Protein AF-A0A7X8T7T3-F1 (afdb_monomer_lite)

Radius of gyration: 19.98 Å; chains: 1; bounding box: 42×26×65 Å

Structure (mmCIF, N/CA/C/O backbone):
data_AF-A0A7X8T7T3-F1
#
_entry.id   AF-A0A7X8T7T3-F1
#
loop_
_atom_site.group_PDB
_atom_site.id
_atom_site.type_symbol
_atom_site.label_atom_id
_atom_site.label_alt_id
_atom_site.label_comp_id
_atom_site.label_asym_id
_atom_site.label_entity_id
_atom_site.label_seq_id
_atom_site.pdbx_PDB_ins_code
_atom_site.Cartn_x
_atom_site.Cartn_y
_atom_site.Cartn_z
_atom_site.occupancy
_atom_site.B_iso_or_equiv
_atom_site.auth_seq_id
_atom_site.auth_comp_id
_atom_site.auth_asym_id
_atom_site.auth_atom_id
_atom_site.pdbx_PDB_model_num
ATOM 1 N N . MET A 1 1 ? -27.020 12.580 -3.338 1.00 55.41 1 MET A N 1
ATOM 2 C CA . MET A 1 1 ? -26.285 11.300 -3.392 1.00 55.41 1 MET A CA 1
ATOM 3 C C . MET A 1 1 ? -25.897 10.968 -1.966 1.00 55.41 1 MET A C 1
ATOM 5 O O . MET A 1 1 ? -25.462 11.879 -1.280 1.00 55.41 1 MET A O 1
ATOM 9 N N . SER A 1 2 ? -26.155 9.750 -1.489 1.00 65.50 2 SER A N 1
ATOM 10 C CA . SER A 1 2 ? -25.768 9.379 -0.124 1.00 65.50 2 SER A CA 1
ATOM 11 C C . SER A 1 2 ? -24.257 9.180 -0.109 1.00 65.50 2 SER A C 1
ATOM 13 O O . SER A 1 2 ? -23.759 8.296 -0.804 1.00 65.50 2 SER A O 1
ATOM 15 N N . GLU A 1 3 ? -23.530 10.032 0.606 1.00 81.56 3 GLU A N 1
ATOM 16 C CA . GLU A 1 3 ? -22.094 9.849 0.803 1.00 81.56 3 GLU A CA 1
ATOM 17 C C . GLU A 1 3 ? -21.873 8.537 1.562 1.00 81.56 3 GLU A C 1
ATOM 19 O O . GLU A 1 3 ? -22.599 8.223 2.511 1.00 81.56 3 GLU A O 1
ATOM 24 N N . LYS A 1 4 ? -20.918 7.724 1.097 1.00 82.88 4 LYS A N 1
ATOM 25 C CA . LYS A 1 4 ? -20.541 6.499 1.805 1.00 82.88 4 LYS A CA 1
ATOM 26 C C . LYS A 1 4 ? -19.992 6.911 3.179 1.00 82.88 4 LYS A C 1
ATOM 28 O O . LYS A 1 4 ? -19.182 7.840 3.222 1.00 82.88 4 LYS A O 1
ATOM 33 N N . PRO A 1 5 ? -20.395 6.252 4.280 1.00 88.69 5 PRO A N 1
ATOM 34 C CA . PRO A 1 5 ? -19.815 6.540 5.584 1.00 88.69 5 PRO A CA 1
ATOM 35 C C . PRO A 1 5 ? -18.284 6.357 5.558 1.00 88.69 5 PRO A C 1
ATOM 37 O O . PRO A 1 5 ? -17.784 5.540 4.773 1.00 88.69 5 PRO A O 1
ATOM 40 N N . PRO A 1 6 ? -17.537 7.104 6.393 1.00 94.25 6 PRO A N 1
ATOM 41 C CA . PRO A 1 6 ? -16.107 6.878 6.579 1.00 94.25 6 PRO A CA 1
ATOM 42 C C . PRO A 1 6 ? -15.816 5.430 6.984 1.00 94.25 6 PRO A C 1
ATOM 44 O O . PRO A 1 6 ? -16.647 4.785 7.622 1.00 94.25 6 PRO A O 1
ATOM 47 N N . LEU A 1 7 ? -14.629 4.942 6.623 1.00 95.31 7 LEU A N 1
ATOM 48 C CA . LEU A 1 7 ? -14.190 3.592 6.971 1.00 95.31 7 LEU A CA 1
ATOM 49 C C . LEU A 1 7 ? -13.919 3.473 8.475 1.00 95.31 7 LEU A C 1
ATOM 51 O O . LEU A 1 7 ? -13.374 4.397 9.083 1.00 95.31 7 LEU A O 1
ATOM 55 N N . SER A 1 8 ? -14.251 2.322 9.054 1.00 95.19 8 SER A N 1
ATOM 56 C CA . SER A 1 8 ? -13.810 1.947 10.397 1.00 95.19 8 SER A CA 1
ATOM 57 C C . SER A 1 8 ? -12.316 1.601 10.423 1.00 95.19 8 SER A C 1
ATOM 59 O O . SER A 1 8 ? -11.719 1.288 9.393 1.00 95.19 8 SER A O 1
ATOM 61 N N . ASP A 1 9 ? -11.706 1.585 11.612 1.00 94.94 9 ASP A N 1
ATOM 62 C CA . ASP A 1 9 ? -10.299 1.187 11.772 1.00 94.94 9 ASP A CA 1
ATOM 63 C C . ASP A 1 9 ? -10.033 -0.235 11.227 1.00 94.94 9 ASP A C 1
ATOM 65 O O . ASP A 1 9 ? -9.007 -0.466 10.590 1.00 94.94 9 ASP A O 1
ATOM 69 N N . SER A 1 10 ? -10.978 -1.175 11.376 1.00 94.38 10 SER A N 1
ATOM 70 C CA . SER A 1 10 ? -10.848 -2.520 10.792 1.00 94.38 10 SER A CA 1
ATOM 71 C C . SER A 1 10 ? -10.910 -2.498 9.262 1.00 94.38 10 SER A C 1
ATOM 73 O O . SER A 1 10 ? -10.110 -3.153 8.604 1.00 94.38 10 SER A O 1
ATOM 75 N N . GLU A 1 11 ? -11.813 -1.702 8.680 1.00 96.81 11 GLU A N 1
ATOM 76 C CA . GLU A 1 11 ? -11.900 -1.547 7.223 1.00 96.81 11 GLU A CA 1
ATOM 77 C C . GLU A 1 11 ? -10.652 -0.860 6.647 1.00 96.81 11 GLU A C 1
ATOM 79 O O . GLU A 1 11 ? -10.221 -1.177 5.537 1.00 96.81 11 GLU A O 1
ATOM 84 N N . ILE A 1 12 ? -10.042 0.065 7.396 1.00 97.25 12 ILE A N 1
ATOM 85 C CA . ILE A 1 12 ? -8.768 0.691 7.026 1.00 97.25 12 ILE A CA 1
ATOM 86 C C . ILE A 1 12 ? -7.639 -0.343 7.065 1.00 97.25 12 ILE A C 1
ATOM 88 O O . ILE A 1 12 ? -6.841 -0.393 6.126 1.00 97.25 12 ILE A O 1
ATOM 92 N N . TYR A 1 13 ? -7.571 -1.176 8.108 1.00 97.12 13 TYR A N 1
ATOM 93 C CA . TYR A 1 13 ? -6.586 -2.255 8.193 1.00 97.12 13 TYR A CA 1
ATOM 94 C C . TYR A 1 13 ? -6.684 -3.192 6.984 1.00 97.12 13 TYR A C 1
ATOM 96 O O . TYR A 1 13 ? -5.683 -3.409 6.297 1.00 97.12 13 TYR A O 1
ATOM 104 N N . ASP A 1 14 ? -7.891 -3.663 6.663 1.00 97.25 14 ASP A N 1
ATOM 105 C CA . ASP A 1 14 ? -8.134 -4.554 5.526 1.00 97.25 14 ASP A CA 1
ATOM 106 C C . ASP A 1 14 ?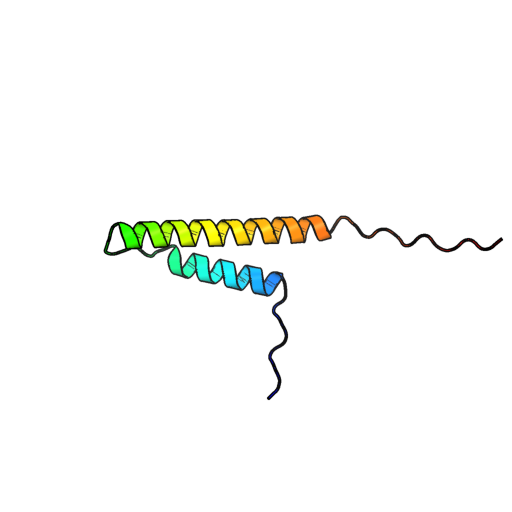 -7.748 -3.895 4.196 1.00 97.25 14 ASP A C 1
ATOM 108 O O . ASP A 1 14 ? -7.128 -4.523 3.334 1.00 97.25 14 ASP A O 1
ATOM 112 N N . ALA A 1 15 ? -8.058 -2.609 4.017 1.00 97.56 15 ALA A N 1
ATOM 113 C CA . ALA A 1 15 ? -7.673 -1.866 2.821 1.00 97.56 15 ALA A CA 1
ATOM 114 C C . ALA A 1 15 ? -6.144 -1.765 2.668 1.00 97.56 15 ALA A C 1
ATOM 116 O O . ALA A 1 15 ? -5.616 -1.992 1.575 1.00 97.56 15 ALA A O 1
ATOM 117 N N . LEU A 1 16 ? -5.423 -1.465 3.753 1.00 98.06 16 LEU A N 1
ATOM 118 C CA . LEU A 1 16 ? -3.959 -1.404 3.754 1.00 98.06 16 LEU A CA 1
ATOM 119 C C . LEU A 1 16 ? -3.335 -2.779 3.497 1.00 98.06 16 LEU A C 1
ATOM 121 O O . LEU A 1 16 ? -2.366 -2.880 2.741 1.00 98.06 16 LEU A O 1
ATOM 125 N N . HIS A 1 17 ? -3.898 -3.828 4.093 1.00 97.69 17 HIS A N 1
ATOM 126 C CA . HIS A 1 17 ? -3.444 -5.200 3.907 1.00 97.69 17 HIS A CA 1
ATOM 127 C C . HIS A 1 17 ? -3.612 -5.656 2.455 1.00 97.69 17 HIS A C 1
ATOM 129 O O . HIS A 1 17 ? -2.666 -6.150 1.842 1.00 97.69 17 HIS A O 1
ATOM 135 N N . ASN A 1 18 ? -4.778 -5.398 1.861 1.00 97.75 18 ASN A N 1
ATOM 136 C CA . ASN A 1 18 ? -5.047 -5.715 0.461 1.00 97.75 18 ASN A CA 1
ATOM 137 C C . ASN A 1 18 ? -4.105 -4.962 -0.486 1.00 97.75 18 ASN A C 1
ATOM 139 O O . ASN A 1 18 ? -3.538 -5.566 -1.396 1.00 97.75 18 ASN A O 1
ATOM 143 N N . ALA A 1 19 ? -3.868 -3.668 -0.246 1.00 98.00 19 ALA A N 1
ATOM 144 C CA . ALA A 1 19 ? -2.899 -2.897 -1.022 1.00 98.00 19 ALA A CA 1
ATOM 145 C C . ALA A 1 19 ? -1.478 -3.469 -0.896 1.00 98.00 19 ALA A C 1
ATOM 147 O O . ALA A 1 19 ? -0.733 -3.507 -1.874 1.00 98.00 19 ALA A O 1
ATOM 148 N N . TRP A 1 20 ? -1.095 -3.944 0.291 1.00 98.19 20 TRP A N 1
ATOM 149 C CA . TRP A 1 20 ? 0.203 -4.578 0.495 1.00 98.19 20 TRP A CA 1
ATOM 150 C C . TRP A 1 20 ? 0.317 -5.894 -0.281 1.00 98.19 20 TRP A C 1
ATOM 152 O O . TRP A 1 20 ? 1.314 -6.095 -0.975 1.00 98.19 20 TRP A O 1
ATOM 162 N N . LEU A 1 21 ? -0.711 -6.751 -0.226 1.00 97.38 21 LEU A N 1
ATOM 163 C CA . LEU A 1 21 ? -0.763 -8.017 -0.967 1.00 97.38 21 LEU A CA 1
ATOM 164 C C . LEU A 1 21 ? -0.657 -7.798 -2.476 1.00 97.38 21 LEU A C 1
ATOM 166 O O . LEU A 1 21 ? 0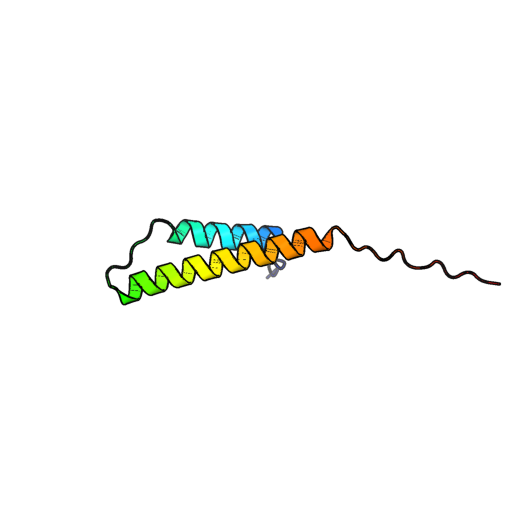.104 -8.502 -3.135 1.00 97.38 21 LEU A O 1
ATOM 170 N N . MET A 1 22 ? -1.344 -6.782 -3.007 1.00 96.94 22 MET A N 1
ATOM 171 C CA . MET A 1 22 ? -1.260 -6.414 -4.424 1.00 96.94 22 MET A CA 1
ATOM 172 C C . MET A 1 22 ? 0.162 -6.067 -4.875 1.00 96.94 22 MET A C 1
ATOM 174 O O . MET A 1 22 ? 0.482 -6.243 -6.042 1.00 96.94 22 MET A O 1
ATOM 178 N N . LEU A 1 23 ? 1.012 -5.558 -3.978 1.00 97.50 23 LEU A N 1
ATOM 179 C CA . LEU A 1 23 ? 2.392 -5.178 -4.296 1.00 97.50 23 LEU A CA 1
ATOM 180 C C . LEU A 1 23 ? 3.420 -6.240 -3.881 1.00 97.50 23 LEU A C 1
ATOM 182 O O . LEU A 1 23 ? 4.596 -6.117 -4.224 1.00 97.50 23 LEU A O 1
ATOM 186 N N . ALA A 1 24 ? 3.018 -7.257 -3.115 1.00 93.88 24 ALA A N 1
ATOM 187 C CA . ALA A 1 24 ? 3.927 -8.221 -2.502 1.00 93.88 24 ALA A CA 1
ATOM 188 C C . ALA A 1 24 ? 4.650 -9.095 -3.539 1.00 93.88 24 ALA A C 1
ATOM 190 O O . ALA A 1 24 ? 5.841 -9.371 -3.368 1.00 93.88 24 ALA A O 1
ATOM 191 N N . SER A 1 25 ? 3.948 -9.484 -4.607 1.00 92.19 25 SER A N 1
ATOM 192 C CA . SER A 1 25 ? 4.459 -10.311 -5.708 1.00 92.19 25 SER A CA 1
ATOM 193 C C . SER A 1 25 ? 5.114 -9.521 -6.840 1.00 92.19 25 SER A C 1
ATOM 195 O O . SER A 1 25 ? 5.697 -10.123 -7.739 1.00 92.19 25 SER A O 1
ATOM 197 N N . GLU A 1 26 ? 5.029 -8.193 -6.811 1.00 97.12 26 GLU A N 1
ATOM 198 C CA . GLU A 1 26 ? 5.424 -7.358 -7.942 1.00 97.12 26 GLU A CA 1
ATOM 199 C C . GLU A 1 26 ? 6.916 -7.011 -7.925 1.00 97.12 26 GLU A C 1
ATOM 201 O O . GLU A 1 26 ? 7.525 -6.751 -6.878 1.00 97.12 26 GLU A O 1
ATOM 206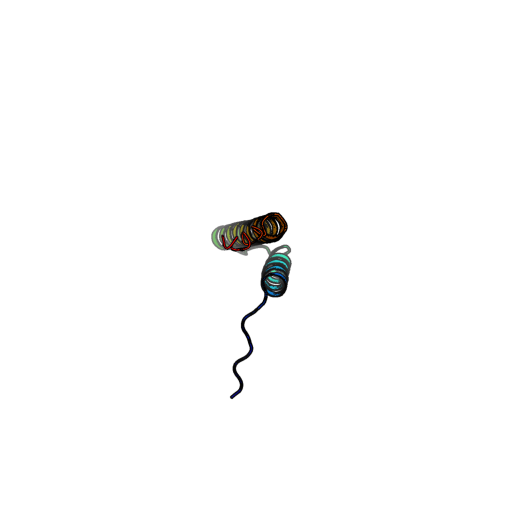 N N . ALA A 1 27 ? 7.503 -6.945 -9.121 1.00 97.06 27 ALA A N 1
ATOM 207 C CA . ALA A 1 27 ? 8.875 -6.509 -9.347 1.00 97.06 27 ALA A CA 1
ATOM 208 C C . ALA A 1 27 ? 8.904 -5.313 -10.304 1.00 97.06 27 ALA A C 1
ATOM 210 O O . ALA A 1 27 ? 8.229 -5.292 -11.332 1.00 97.06 27 ALA A O 1
ATOM 211 N N . GLY A 1 28 ? 9.713 -4.304 -9.976 1.00 97.62 28 GLY A N 1
ATOM 212 C CA . GLY A 1 28 ? 9.879 -3.144 -10.845 1.00 97.62 28 GLY A CA 1
ATOM 213 C C . GLY A 1 28 ? 10.773 -3.475 -12.038 1.00 97.62 28 GLY A C 1
ATOM 214 O O . GLY A 1 28 ? 11.839 -4.058 -11.863 1.00 97.62 28 GLY A O 1
ATOM 215 N N . ALA A 1 29 ? 10.375 -3.047 -13.239 1.00 98.12 29 ALA A N 1
ATOM 216 C CA . ALA A 1 29 ? 11.170 -3.224 -14.461 1.00 98.12 29 ALA A CA 1
ATOM 217 C C . ALA A 1 29 ? 12.495 -2.436 -14.449 1.00 98.12 29 ALA A C 1
ATOM 219 O O . ALA A 1 29 ? 13.428 -2.762 -15.177 1.00 98.12 29 ALA A O 1
ATOM 220 N N . THR A 1 30 ? 12.575 -1.391 -13.624 1.00 98.62 30 THR A N 1
ATOM 221 C CA . THR A 1 30 ? 13.781 -0.592 -13.398 1.00 98.62 30 THR A CA 1
ATOM 222 C C . THR A 1 30 ? 14.176 -0.647 -11.930 1.00 98.62 30 THR A C 1
ATOM 224 O O . THR A 1 30 ? 13.346 -0.914 -11.057 1.00 98.62 30 THR A O 1
ATOM 227 N N . GLU A 1 31 ? 15.436 -0.332 -11.637 1.00 98.44 31 GLU A N 1
ATOM 228 C CA . GLU A 1 31 ? 15.913 -0.228 -10.257 1.00 98.44 31 GLU A CA 1
ATOM 229 C C . GLU A 1 31 ? 15.092 0.785 -9.448 1.00 98.44 31 GLU A C 1
ATOM 231 O O . GLU A 1 31 ? 14.655 0.481 -8.338 1.00 98.44 31 GLU A O 1
ATOM 236 N N . PHE A 1 32 ? 14.810 1.954 -10.037 1.00 98.44 32 PHE A N 1
ATOM 237 C CA . PHE A 1 32 ? 13.978 2.972 -9.403 1.00 98.44 32 PHE A CA 1
ATOM 238 C C . PHE A 1 32 ? 12.582 2.431 -9.078 1.00 98.44 32 PHE A C 1
ATOM 240 O O . PHE A 1 32 ? 12.169 2.496 -7.925 1.00 98.44 32 PHE A O 1
ATOM 247 N N . GLY A 1 33 ? 11.895 1.808 -10.044 1.00 98.38 33 GLY A N 1
ATOM 248 C CA . GLY A 1 33 ? 10.568 1.230 -9.817 1.00 98.38 33 GLY A CA 1
ATOM 249 C C . GLY A 1 33 ? 10.574 0.124 -8.760 1.00 98.38 33 GLY A C 1
ATOM 250 O O . GLY A 1 33 ? 9.682 0.060 -7.917 1.00 98.38 33 GLY A O 1
ATOM 251 N N . ASN A 1 34 ? 11.612 -0.716 -8.741 1.00 98.44 34 ASN A N 1
ATOM 252 C CA . ASN A 1 34 ? 11.749 -1.767 -7.736 1.00 98.44 34 ASN A CA 1
ATOM 253 C C . ASN A 1 34 ? 11.962 -1.181 -6.331 1.00 98.44 34 ASN A C 1
ATOM 255 O O . ASN A 1 34 ? 11.372 -1.652 -5.358 1.00 98.44 34 ASN A O 1
ATOM 259 N N . ASN A 1 35 ? 12.762 -0.120 -6.217 1.00 98.44 35 ASN A N 1
ATOM 260 C CA . ASN A 1 35 ? 12.963 0.596 -4.960 1.00 98.44 35 ASN A CA 1
ATOM 261 C C . ASN A 1 35 ? 11.684 1.320 -4.509 1.00 98.44 35 ASN A C 1
ATOM 263 O O . ASN A 1 35 ? 11.358 1.274 -3.323 1.00 98.44 35 ASN A O 1
ATOM 267 N N . THR A 1 36 ? 10.903 1.886 -5.434 1.00 98.44 36 THR A N 1
ATOM 268 C CA . THR A 1 36 ? 9.574 2.442 -5.139 1.00 98.44 36 THR A CA 1
ATOM 269 C C . THR A 1 36 ? 8.630 1.375 -4.579 1.00 98.44 36 THR A C 1
ATOM 271 O O . THR A 1 36 ? 8.007 1.604 -3.545 1.00 98.44 36 THR A O 1
ATOM 274 N N . LEU A 1 37 ? 8.562 0.184 -5.187 1.00 98.44 37 LEU A N 1
ATOM 275 C CA . LEU A 1 37 ? 7.737 -0.924 -4.682 1.00 98.44 37 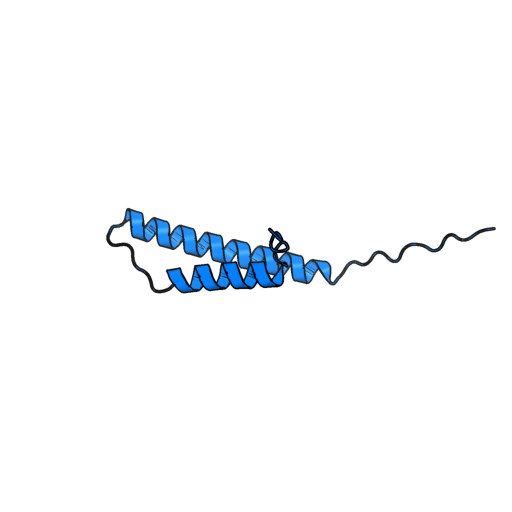LEU A CA 1
ATOM 276 C C . LEU A 1 37 ? 8.192 -1.417 -3.303 1.00 98.44 37 LEU A C 1
ATOM 278 O O . LEU A 1 37 ? 7.363 -1.785 -2.470 1.00 98.44 37 LEU A O 1
ATOM 282 N N . LYS A 1 38 ? 9.502 -1.444 -3.032 1.00 98.19 38 LYS A N 1
ATOM 283 C CA . LYS A 1 38 ? 10.030 -1.770 -1.694 1.00 98.19 38 LYS A CA 1
ATOM 284 C C . LYS A 1 38 ? 9.604 -0.728 -0.659 1.00 98.19 38 LYS A C 1
ATOM 286 O O . LYS A 1 38 ? 9.125 -1.104 0.408 1.00 98.19 38 LYS A O 1
ATOM 291 N N . ALA A 1 39 ? 9.729 0.559 -0.986 1.00 98.50 39 ALA A N 1
ATOM 292 C CA . ALA A 1 39 ? 9.315 1.646 -0.104 1.00 98.50 39 ALA A CA 1
ATOM 293 C C . ALA A 1 39 ? 7.803 1.611 0.173 1.00 98.50 39 ALA A C 1
ATOM 295 O O . ALA A 1 39 ? 7.392 1.710 1.325 1.00 98.50 39 ALA A O 1
ATOM 296 N N . ALA A 1 40 ? 6.979 1.387 -0.855 1.00 98.50 40 ALA A N 1
ATOM 297 C CA . ALA A 1 40 ? 5.530 1.273 -0.706 1.00 98.50 40 ALA A CA 1
ATOM 298 C C . ALA A 1 40 ? 5.134 0.125 0.237 1.00 98.50 40 ALA A C 1
ATOM 300 O O . ALA A 1 40 ? 4.357 0.334 1.168 1.00 98.50 40 ALA A O 1
ATOM 301 N N . ARG A 1 41 ? 5.719 -1.068 0.054 1.00 98.31 41 ARG A N 1
ATOM 302 C CA . ARG A 1 41 ? 5.486 -2.223 0.936 1.00 98.31 41 AR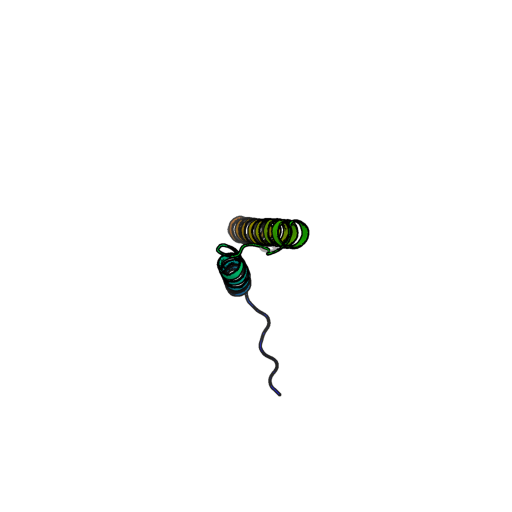G A CA 1
ATOM 303 C C . ARG A 1 41 ? 5.877 -1.938 2.384 1.00 98.31 41 ARG A C 1
ATOM 305 O O . ARG A 1 41 ? 5.118 -2.279 3.288 1.00 98.31 41 ARG A O 1
ATOM 312 N N . LEU A 1 42 ? 7.026 -1.299 2.609 1.00 98.38 42 LEU A N 1
ATOM 313 C CA . LEU A 1 42 ? 7.478 -0.937 3.955 1.00 98.38 42 LEU A CA 1
ATOM 314 C C . LEU A 1 42 ? 6.519 0.054 4.628 1.00 98.38 42 LEU A C 1
ATOM 316 O O . LEU A 1 42 ? 6.146 -0.140 5.786 1.00 98.38 42 LEU A O 1
ATOM 320 N N . SER A 1 43 ? 6.083 1.085 3.903 1.00 98.56 43 SER A N 1
ATOM 321 C CA . SER A 1 43 ? 5.136 2.079 4.415 1.00 98.56 43 SER A CA 1
ATOM 322 C C . SER A 1 43 ? 3.787 1.450 4.758 1.00 98.56 43 SER A C 1
ATOM 324 O O . SER A 1 43 ? 3.283 1.648 5.860 1.00 98.56 43 SER A O 1
ATOM 326 N N . LEU A 1 44 ? 3.225 0.635 3.859 1.00 98.50 44 LEU A N 1
ATOM 327 C CA . LEU A 1 44 ? 1.955 -0.062 4.087 1.00 98.50 44 LEU A CA 1
ATOM 328 C C . LEU A 1 44 ? 2.027 -1.012 5.287 1.00 98.50 44 LEU A C 1
ATOM 330 O O . LEU A 1 44 ? 1.087 -1.068 6.078 1.00 98.50 44 LEU A O 1
ATOM 334 N N . PHE A 1 45 ? 3.133 -1.741 5.447 1.00 97.06 45 PHE A N 1
ATOM 335 C CA . PHE A 1 45 ? 3.352 -2.601 6.610 1.00 97.06 45 PHE A CA 1
ATOM 336 C C . PHE A 1 45 ? 3.431 -1.787 7.911 1.00 97.06 45 PHE A C 1
ATOM 338 O O . PHE A 1 45 ? 2.774 -2.114 8.896 1.00 97.06 45 PHE A O 1
ATOM 345 N N . THR A 1 46 ? 4.180 -0.682 7.900 1.00 98.00 46 THR A N 1
ATOM 346 C CA . THR A 1 46 ? 4.323 0.211 9.063 1.00 98.00 46 THR A CA 1
ATOM 347 C C . THR A 1 46 ? 2.977 0.790 9.503 1.00 98.00 46 THR A C 1
ATOM 349 O O . THR A 1 46 ? 2.677 0.835 10.698 1.00 98.00 46 THR A O 1
ATOM 352 N N . LEU A 1 47 ? 2.141 1.199 8.546 1.00 98.00 47 LEU A N 1
ATOM 353 C CA . LEU A 1 47 ? 0.804 1.727 8.821 1.00 98.00 47 LEU A CA 1
ATOM 354 C C . LEU A 1 47 ? -0.115 0.664 9.439 1.00 98.00 47 LEU A C 1
ATOM 356 O O . LEU A 1 47 ? -0.778 0.959 10.430 1.00 98.00 47 LEU A O 1
ATOM 360 N N . GLN A 1 48 ? -0.105 -0.569 8.915 1.00 97.25 48 GLN A N 1
ATOM 361 C CA . GLN A 1 48 ? -0.853 -1.698 9.491 1.00 97.25 48 GLN A CA 1
ATOM 362 C C . GLN A 1 48 ? -0.445 -1.957 10.948 1.00 97.25 48 GLN A C 1
ATOM 364 O O . GLN A 1 48 ? -1.308 -2.038 11.818 1.00 97.25 48 GLN A O 1
ATOM 369 N N . MET A 1 49 ? 0.860 -2.012 11.231 1.00 96.50 49 MET A N 1
ATOM 370 C CA . MET A 1 49 ? 1.374 -2.228 12.590 1.00 96.50 49 MET A CA 1
ATOM 371 C C . MET A 1 49 ? 0.978 -1.105 13.552 1.00 96.50 49 MET A C 1
ATOM 373 O O . MET A 1 49 ? 0.552 -1.369 14.673 1.00 96.50 49 MET A O 1
ATOM 377 N N . THR A 1 50 ? 1.083 0.151 13.114 1.00 95.81 50 THR A N 1
ATOM 378 C CA . THR A 1 50 ? 0.727 1.315 13.944 1.00 95.81 50 THR A CA 1
ATOM 379 C C . THR A 1 50 ? -0.766 1.323 14.271 1.00 95.81 50 THR A C 1
ATOM 381 O O . THR A 1 50 ? -1.158 1.631 15.397 1.00 95.81 50 THR A O 1
ATOM 384 N N . LEU A 1 51 ? -1.604 0.960 13.296 1.00 95.75 51 LEU A N 1
ATOM 385 C CA . LEU A 1 51 ? -3.043 0.846 13.489 1.00 95.75 51 LEU A CA 1
ATOM 386 C C . LEU A 1 51 ? -3.387 -0.282 14.468 1.00 95.75 51 LEU A C 1
ATOM 388 O O . LEU A 1 51 ? -4.153 -0.043 15.397 1.00 95.75 51 LEU A O 1
ATOM 392 N N . MET A 1 52 ? -2.758 -1.456 14.334 1.00 93.44 52 MET A N 1
ATOM 393 C CA . MET A 1 52 ? -2.925 -2.565 15.284 1.00 93.44 52 MET A CA 1
ATOM 394 C C . MET A 1 52 ? -2.543 -2.157 16.709 1.00 93.44 52 MET A C 1
ATOM 396 O O . MET A 1 52 ? -3.347 -2.330 17.618 1.00 93.44 52 MET A O 1
ATOM 400 N N . MET A 1 53 ? -1.383 -1.521 16.905 1.00 91.81 53 MET A N 1
ATOM 401 C CA . MET A 1 53 ? -0.952 -1.046 18.228 1.00 91.81 53 MET A CA 1
ATOM 402 C C . MET A 1 53 ? -1.951 -0.069 18.857 1.00 91.81 53 MET A C 1
ATOM 404 O O . MET A 1 53 ? -2.210 -0.122 20.058 1.00 91.81 53 MET A O 1
ATOM 408 N N . LYS A 1 54 ? -2.533 0.830 18.055 1.00 91.50 54 LYS A N 1
ATOM 409 C CA . LYS A 1 54 ? -3.564 1.760 18.527 1.00 91.50 54 LYS A CA 1
ATOM 410 C C . LYS A 1 54 ? -4.855 1.028 18.900 1.00 91.50 54 LYS A C 1
ATOM 412 O O . LYS A 1 54 ? -5.457 1.359 19.918 1.00 91.50 54 LYS A O 1
ATOM 417 N N . MET A 1 55 ? -5.277 0.057 18.090 1.00 88.81 55 MET A N 1
ATOM 418 C CA . MET A 1 55 ? -6.470 -0.753 18.354 1.00 88.81 55 MET A CA 1
ATOM 419 C C . MET A 1 55 ? -6.307 -1.599 19.623 1.00 88.81 55 MET A C 1
ATOM 421 O O . MET A 1 55 ? -7.243 -1.686 20.410 1.00 88.81 55 MET A O 1
ATOM 425 N N . GLU A 1 56 ? -5.117 -2.153 19.863 1.00 83.12 56 GLU A N 1
ATOM 426 C CA . GLU A 1 56 ? -4.780 -2.878 21.094 1.00 83.12 56 GLU A CA 1
ATOM 427 C C . GLU A 1 56 ? -4.738 -1.934 22.307 1.00 83.12 56 GLU A C 1
ATOM 429 O O . GLU A 1 56 ? -5.378 -2.205 23.321 1.00 83.12 56 GLU A O 1
ATOM 434 N N . GLY A 1 57 ? -4.081 -0.774 22.199 1.00 67.69 57 GLY A N 1
ATOM 435 C CA . GLY A 1 57 ? -4.014 0.218 23.280 1.00 67.69 57 GLY A CA 1
ATOM 436 C C . GLY A 1 57 ? -5.360 0.866 23.637 1.00 67.69 57 GLY A C 1
ATOM 437 O O . GLY A 1 57 ? -5.553 1.300 24.771 1.00 67.69 57 GLY A O 1
ATOM 438 N N . ALA A 1 58 ? -6.321 0.897 22.710 1.00 56.88 58 ALA A N 1
ATOM 439 C CA . ALA A 1 58 ? -7.683 1.368 22.970 1.00 56.88 58 ALA A CA 1
ATOM 440 C C . ALA A 1 58 ? -8.506 0.410 23.852 1.00 56.88 58 ALA A C 1
ATOM 442 O O . ALA A 1 58 ? -9.544 0.813 24.375 1.00 56.88 58 ALA A O 1
ATOM 443 N N . THR A 1 59 ? -8.059 -0.836 24.044 1.00 54.44 59 THR A N 1
ATOM 444 C CA . THR A 1 59 ? -8.763 -1.801 24.903 1.00 54.44 59 THR A CA 1
ATOM 445 C C . THR A 1 59 ? -8.488 -1.620 26.399 1.00 54.4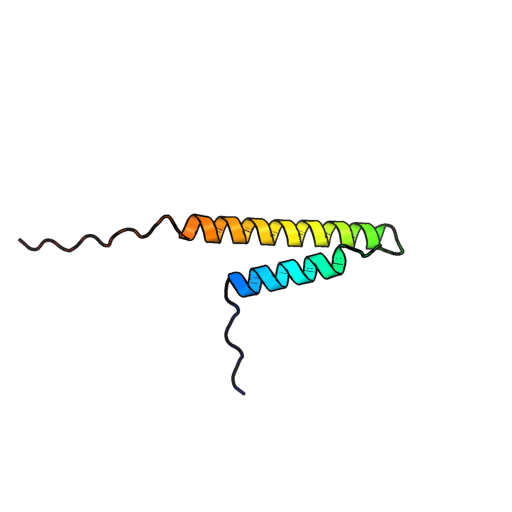4 59 THR A C 1
ATOM 447 O O . THR A 1 59 ? -9.219 -2.193 27.202 1.00 54.44 59 THR A O 1
ATOM 450 N N . ASP A 1 60 ? -7.516 -0.779 26.787 1.00 51.25 60 ASP A N 1
ATOM 451 C CA . ASP A 1 60 ? -6.998 -0.730 28.167 1.00 51.25 60 ASP A CA 1
ATOM 452 C C . ASP A 1 60 ? -7.265 0.586 28.932 1.00 51.25 60 ASP A C 1
ATOM 454 O O . ASP A 1 60 ? -6.802 0.768 30.056 1.00 51.25 60 ASP A O 1
ATOM 458 N N . GLN A 1 61 ? -8.038 1.527 28.374 1.00 47.62 61 GLN A N 1
ATOM 459 C CA . GLN A 1 61 ? -8.439 2.743 29.096 1.00 47.62 61 GLN A CA 1
ATOM 460 C C . GLN A 1 61 ? -9.875 3.174 28.787 1.00 47.62 61 GLN A C 1
ATOM 462 O O . GLN A 1 61 ? -10.129 4.032 27.945 1.00 47.62 61 GLN A O 1
ATOM 467 N N . MET A 1 62 ? -10.821 2.673 29.581 1.00 47.62 62 MET A N 1
ATOM 468 C CA . MET A 1 62 ? -11.924 3.521 30.027 1.00 47.62 62 MET A CA 1
ATOM 469 C C . MET A 1 62 ? -11.530 4.120 31.381 1.00 47.62 62 MET A C 1
ATOM 471 O O . MET A 1 62 ? -11.495 3.385 32.368 1.00 47.62 62 MET A O 1
ATOM 475 N N . PRO A 1 63 ? -11.270 5.435 31.496 1.00 45.16 63 PRO A N 1
ATOM 476 C CA . PRO A 1 63 ? -11.344 6.080 32.792 1.00 45.16 63 PRO A CA 1
ATOM 477 C C . PRO A 1 63 ? -12.814 6.022 33.206 1.00 45.16 63 PRO A C 1
ATOM 479 O O . PRO A 1 63 ? -13.670 6.677 32.609 1.00 45.16 63 PRO A O 1
ATOM 482 N N . SER A 1 64 ? -13.121 5.190 34.197 1.00 55.88 64 SER A N 1
ATOM 483 C CA . SER A 1 64 ? -14.390 5.238 34.911 1.00 55.88 64 SER A CA 1
ATOM 484 C C . SER A 1 64 ? -14.624 6.676 35.365 1.00 55.88 64 SER A C 1
ATOM 486 O O . SER A 1 64 ? -13.854 7.212 36.163 1.00 55.88 64 SER A O 1
ATOM 488 N N . VAL A 1 65 ? -15.659 7.306 34.804 1.00 50.97 65 VAL A N 1
ATOM 489 C CA . VAL A 1 65 ? -16.137 8.629 35.211 1.00 50.97 65 VAL A CA 1
ATOM 490 C C . VAL A 1 65 ? -16.322 8.598 36.731 1.00 50.97 65 VAL A C 1
ATOM 492 O O . VAL A 1 65 ? -17.076 7.747 37.210 1.00 50.97 65 VAL A O 1
ATOM 495 N N . PRO A 1 66 ? -15.651 9.459 37.517 1.00 56.62 66 PRO A N 1
ATOM 496 C CA . PRO A 1 66 ? -15.903 9.507 38.946 1.00 56.62 66 PRO A CA 1
ATOM 497 C C . PRO A 1 66 ? -17.339 9.990 39.154 1.00 56.62 66 PRO A C 1
ATOM 499 O O . PRO A 1 66 ? -17.698 11.083 38.714 1.00 56.62 66 PRO A O 1
ATOM 502 N N . SER A 1 67 ? -18.171 9.168 39.795 1.00 56.69 67 SER A N 1
ATOM 503 C CA . SER A 1 67 ? -19.510 9.575 40.220 1.00 56.69 67 SER A CA 1
ATOM 504 C C . SER A 1 67 ? -19.402 10.811 41.120 1.00 56.69 67 SER A C 1
ATOM 506 O O . SER A 1 67 ? -18.600 10.793 42.058 1.00 56.69 67 SER A O 1
ATOM 508 N N . PRO A 1 68 ? -20.193 11.873 40.891 1.00 62.41 68 PRO A N 1
ATOM 509 C CA . PRO A 1 68 ? -20.186 13.024 41.777 1.00 62.41 68 PRO A CA 1
ATOM 510 C C . PRO A 1 68 ? -20.790 12.596 43.118 1.00 62.41 68 PRO A C 1
ATOM 512 O O . PRO A 1 68 ? -21.981 12.305 43.204 1.00 62.41 68 PRO A O 1
ATOM 515 N N . HIS A 1 69 ? -19.964 12.511 44.162 1.00 55.94 69 HIS A N 1
ATOM 516 C CA . HIS A 1 69 ? -20.470 12.475 45.531 1.00 55.94 69 HIS A CA 1
ATOM 517 C C . HIS A 1 69 ? -21.004 13.870 45.863 1.00 55.94 69 HIS A C 1
ATOM 519 O O . HIS A 1 69 ? -20.258 14.847 45.849 1.00 55.94 69 HIS A O 1
ATOM 525 N N . SER A 1 70 ? -22.312 13.948 46.090 1.00 58.31 70 SER A N 1
ATOM 526 C CA . SER A 1 70 ? -22.950 15.049 46.803 1.00 58.31 70 SER A CA 1
ATOM 527 C C . SER A 1 70 ? -22.883 14.741 48.295 1.00 58.31 70 SER A C 1
ATOM 529 O O . SER A 1 70 ? -23.352 13.675 48.679 1.00 58.31 70 SER A O 1
ATOM 531 N N . ASP A 1 71 ? -22.291 15.645 49.075 1.00 53.81 71 ASP A N 1
ATOM 532 C CA . ASP A 1 71 ? -22.652 15.982 50.463 1.00 53.81 71 ASP A CA 1
ATOM 533 C C . ASP A 1 71 ? -22.014 17.331 50.838 1.00 53.81 71 ASP A C 1
ATOM 535 O O . ASP A 1 71 ? -20.803 17.517 50.563 1.00 53.81 71 ASP A O 1
#

Sequence (71 aa):
MSEKPPLSDSEIYDALHNAWLMLASEAGATEFGNNTLKAARLSLFTLQMTLMMKMEGATDQMPSVPSPHSD

Secondary structure (DSSP, 8-state):
--PPPPPPHHHHHHHHHHHHHHHHT---SSHHHHHHHHHHHHHHHHHHHHHHHHHHHTTS----PPP----

Foldseek 3Di:
DDDDDDDDLVRVLVVLVVVLVVLVPDADPDPVRRVVSVVSNVVSVVVNVVSVVVVVVVVPDDPDDPDDDDD

pLDDT: mean 86.15, std 17.82, range [45.16, 98.62]